Protein AF-A0A7X5DXW9-F1 (afdb_monomer_lite)

Foldseek 3Di:
DFPVVCVVDPLSVVLVVVLCVPQNWDWDFDDDVTFIWTDHPVDPWIFGAPPPDDPVNSSCVSVVPDDRPVHTDIPPPPPPPPD

Radius of gyration: 12.32 Å; chains: 1; bounding box: 26×21×36 Å

Structure (mmCIF, N/CA/C/O backbone):
data_AF-A0A7X5DXW9-F1
#
_entry.id   AF-A0A7X5DXW9-F1
#
loop_
_atom_site.group_PDB
_atom_site.id
_atom_site.type_symbol
_atom_site.label_atom_id
_atom_site.label_alt_id
_atom_site.label_comp_id
_atom_site.label_asym_id
_atom_site.label_entity_id
_atom_site.label_seq_id
_atom_site.pdbx_PDB_ins_code
_atom_site.Cartn_x
_atom_site.Cartn_y
_atom_site.Cartn_z
_atom_site.occupancy
_atom_site.B_iso_or_equiv
_atom_site.auth_seq_id
_atom_site.auth_comp_id
_atom_site.auth_asym_id
_atom_site.auth_atom_id
_atom_site.pdbx_PDB_model_num
ATOM 1 N N . MET A 1 1 ? -3.966 -5.477 -8.620 1.00 73.19 1 MET A N 1
ATOM 2 C CA . MET A 1 1 ? -4.456 -4.081 -8.650 1.00 73.19 1 MET A CA 1
ATOM 3 C C . MET A 1 1 ? -3.532 -3.198 -9.477 1.00 73.19 1 MET A C 1
ATOM 5 O O . MET A 1 1 ? -2.330 -3.454 -9.482 1.00 73.19 1 MET A O 1
ATOM 9 N N . THR A 1 2 ? -4.073 -2.183 -10.155 1.00 79.81 2 THR A N 1
ATOM 10 C CA . THR A 1 2 ? -3.279 -1.230 -10.950 1.00 79.81 2 THR A CA 1
ATOM 11 C C . THR A 1 2 ? -2.961 0.059 -10.180 1.00 79.81 2 THR A C 1
ATOM 13 O O . THR A 1 2 ? -3.731 0.485 -9.318 1.00 79.81 2 THR A O 1
ATOM 16 N N . TYR A 1 3 ? -1.832 0.697 -10.494 1.00 79.44 3 TYR A N 1
ATOM 17 C CA . TYR A 1 3 ? -1.448 2.008 -9.957 1.00 79.44 3 TYR A CA 1
ATOM 18 C C . TYR A 1 3 ? -2.513 3.100 -10.167 1.00 79.44 3 TYR A C 1
ATOM 20 O O . TYR A 1 3 ? -2.847 3.777 -9.201 1.00 79.44 3 TYR A O 1
ATOM 28 N N . PRO A 1 4 ? -3.133 3.266 -11.354 1.00 80.19 4 PRO A N 1
ATOM 29 C CA . PRO A 1 4 ? -4.188 4.267 -11.533 1.00 80.19 4 PRO A CA 1
ATOM 30 C C . PRO A 1 4 ? -5.443 4.023 -10.682 1.00 80.19 4 PRO A C 1
ATOM 32 O O . PRO A 1 4 ? -6.137 4.981 -10.351 1.00 80.19 4 PRO A O 1
ATOM 35 N N . GLU A 1 5 ? -5.773 2.777 -10.328 1.00 81.06 5 GLU A N 1
ATOM 36 C CA . GLU A 1 5 ? -6.840 2.518 -9.348 1.00 81.06 5 GLU A CA 1
ATOM 37 C C . GLU A 1 5 ? -6.397 2.958 -7.950 1.00 81.06 5 GLU A C 1
ATOM 39 O O . GLU A 1 5 ? -7.123 3.667 -7.263 1.00 81.06 5 GLU A O 1
ATOM 44 N N . PHE A 1 6 ? -5.161 2.631 -7.573 1.00 81.69 6 PHE A N 1
ATOM 45 C CA . PHE A 1 6 ? -4.569 3.032 -6.298 1.00 81.69 6 PHE A CA 1
ATOM 46 C C . PHE A 1 6 ? -4.457 4.556 -6.140 1.00 81.69 6 PHE A C 1
ATOM 48 O O . PHE A 1 6 ? -4.684 5.086 -5.055 1.00 81.69 6 PHE A O 1
ATOM 55 N N . GLU A 1 7 ? -4.149 5.274 -7.219 1.00 82.06 7 GLU A N 1
ATOM 56 C CA . GLU A 1 7 ? -4.092 6.736 -7.243 1.00 82.06 7 GLU A CA 1
ATOM 57 C C . GLU A 1 7 ? -5.481 7.371 -7.089 1.00 82.06 7 GLU A C 1
ATOM 59 O O . GLU A 1 7 ? -5.645 8.376 -6.395 1.00 82.06 7 GLU A O 1
ATOM 64 N N . LYS A 1 8 ? -6.510 6.761 -7.688 1.00 84.88 8 LYS A N 1
ATOM 65 C CA . LYS A 1 8 ? -7.898 7.236 -7.585 1.00 84.88 8 LYS A CA 1
ATOM 66 C C . LYS A 1 8 ? -8.522 6.964 -6.217 1.00 84.88 8 LYS A C 1
ATOM 68 O O . LYS A 1 8 ? -9.435 7.686 -5.808 1.00 84.88 8 LYS A O 1
ATOM 73 N N . ASP A 1 9 ? -8.047 5.950 -5.504 1.00 86.69 9 ASP A N 1
ATOM 74 C CA . ASP A 1 9 ? -8.533 5.582 -4.181 1.00 86.69 9 ASP A CA 1
ATOM 75 C C . ASP A 1 9 ? -7.880 6.422 -3.078 1.00 86.69 9 ASP A C 1
ATOM 77 O O . ASP A 1 9 ? -6.796 6.134 -2.571 1.00 86.69 9 ASP A O 1
ATOM 81 N N . ARG A 1 10 ? -8.607 7.443 -2.612 1.00 87.81 10 ARG A N 1
ATOM 82 C CA . ARG A 1 10 ? -8.135 8.340 -1.544 1.00 87.81 10 ARG A CA 1
ATOM 83 C C . ARG A 1 10 ? -7.694 7.604 -0.271 1.00 87.81 10 ARG A C 1
ATOM 85 O O . ARG A 1 10 ? -6.713 7.997 0.345 1.00 87.81 10 ARG A O 1
ATOM 92 N N . ARG A 1 11 ? -8.389 6.527 0.108 1.00 89.25 11 ARG A N 1
ATOM 93 C CA . ARG A 1 11 ? -8.040 5.735 1.303 1.00 89.25 11 ARG A CA 1
ATOM 94 C C . ARG A 1 11 ? -6.672 5.073 1.171 1.00 89.25 11 ARG A C 1
ATOM 96 O O . ARG A 1 11 ? -5.930 5.009 2.144 1.00 89.25 11 ARG A O 1
ATOM 103 N N . LEU A 1 12 ? -6.361 4.579 -0.026 1.00 86.38 12 LEU A N 1
ATOM 104 C CA . LEU A 1 12 ? -5.073 3.974 -0.331 1.00 86.38 12 LEU A CA 1
ATOM 105 C C . LEU A 1 12 ? -3.975 5.027 -0.351 1.00 86.38 12 LEU A C 1
ATOM 107 O O . LEU A 1 12 ? -2.946 4.801 0.265 1.00 86.38 12 LEU A O 1
ATOM 111 N N . GLN A 1 13 ? -4.226 6.194 -0.946 1.00 88.19 13 GLN A N 1
ATOM 112 C CA . GLN A 1 13 ? -3.306 7.335 -0.890 1.00 88.19 13 GLN A CA 1
ATOM 113 C C . GLN A 1 13 ? -3.006 7.771 0.551 1.00 88.19 13 GLN A C 1
ATOM 115 O O . GLN A 1 13 ? -1.849 7.975 0.903 1.00 88.19 13 GLN A O 1
ATOM 120 N N . GLU A 1 14 ? -4.028 7.874 1.404 1.00 90.19 14 GLU A N 1
ATOM 121 C CA . GLU A 1 14 ? -3.864 8.240 2.817 1.00 90.19 14 GLU A CA 1
ATOM 122 C C . GLU A 1 14 ? -3.056 7.178 3.585 1.00 90.19 14 GLU A C 1
ATOM 124 O O . GLU A 1 14 ? -2.102 7.520 4.285 1.00 90.19 14 GLU A O 1
ATOM 129 N N . ALA A 1 15 ? -3.376 5.891 3.413 1.00 89.00 15 ALA A N 1
ATOM 130 C CA . ALA A 1 15 ? -2.642 4.797 4.054 1.00 89.00 15 ALA A CA 1
ATOM 131 C C . ALA A 1 15 ? -1.202 4.670 3.534 1.00 89.00 15 ALA A C 1
ATOM 133 O O . ALA A 1 15 ? -0.283 4.425 4.308 1.00 89.00 15 ALA A O 1
ATOM 134 N N . ALA A 1 16 ? -0.999 4.871 2.235 1.00 86.00 16 ALA A N 1
ATOM 135 C CA . ALA A 1 16 ? 0.304 4.844 1.594 1.00 86.00 16 ALA A CA 1
ATOM 136 C C . ALA A 1 16 ? 1.181 6.002 2.053 1.00 86.00 16 ALA A C 1
ATOM 138 O O . ALA A 1 16 ? 2.341 5.775 2.366 1.00 86.00 16 ALA A O 1
ATOM 139 N N . ALA A 1 17 ? 0.630 7.212 2.156 1.00 87.50 17 ALA A N 1
ATOM 140 C CA . ALA A 1 17 ? 1.344 8.367 2.686 1.00 87.50 17 ALA A CA 1
ATOM 141 C C . ALA A 1 17 ? 1.729 8.176 4.161 1.00 87.50 17 ALA A C 1
ATOM 143 O O . ALA A 1 17 ? 2.833 8.534 4.561 1.00 87.50 17 ALA A O 1
ATOM 144 N N . GLU A 1 18 ? 0.848 7.592 4.982 1.00 89.38 18 GLU A N 1
ATOM 145 C CA . GLU A 1 18 ? 1.197 7.262 6.368 1.00 89.38 18 GLU A CA 1
ATOM 146 C C . GLU A 1 18 ? 2.288 6.185 6.429 1.00 89.38 18 GLU A C 1
ATOM 148 O O . GLU A 1 18 ? 3.213 6.272 7.240 1.00 89.38 18 GLU A O 1
ATOM 153 N N . TYR A 1 19 ? 2.195 5.184 5.558 1.00 86.50 19 TYR A N 1
ATOM 154 C CA . TYR A 1 19 ? 3.173 4.115 5.459 1.00 86.50 19 TYR A CA 1
ATOM 155 C C . TYR A 1 19 ? 4.546 4.645 5.010 1.00 86.50 19 TYR A C 1
ATOM 157 O O . TYR A 1 19 ? 5.529 4.399 5.707 1.00 86.50 19 TYR A O 1
ATOM 165 N N . THR A 1 20 ? 4.633 5.434 3.931 1.00 85.81 20 THR A N 1
ATOM 166 C CA . THR A 1 20 ? 5.902 6.036 3.476 1.00 85.81 20 THR A CA 1
ATOM 167 C C . THR A 1 20 ? 6.462 7.026 4.491 1.00 85.81 20 THR A C 1
ATOM 169 O O . THR A 1 20 ? 7.675 7.119 4.645 1.00 85.81 20 THR A O 1
ATOM 172 N N . ALA A 1 21 ? 5.615 7.721 5.255 1.00 86.19 21 ALA A N 1
ATOM 173 C CA . ALA A 1 21 ? 6.071 8.578 6.348 1.00 86.19 21 ALA A CA 1
ATOM 174 C C . ALA A 1 21 ? 6.691 7.789 7.519 1.00 86.19 21 ALA A C 1
ATOM 176 O O . ALA A 1 21 ? 7.531 8.330 8.236 1.00 86.19 21 ALA A O 1
ATOM 177 N N . LYS A 1 22 ? 6.277 6.532 7.736 1.00 85.38 22 LYS A N 1
ATOM 178 C CA . LYS A 1 22 ? 6.798 5.659 8.804 1.00 85.38 22 LYS 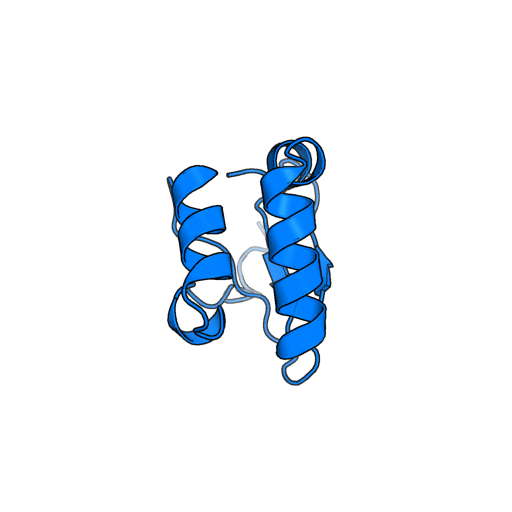A CA 1
ATOM 179 C C . LYS A 1 22 ? 8.010 4.839 8.372 1.00 85.38 22 LYS A C 1
ATOM 181 O O . LYS A 1 22 ? 8.960 4.731 9.140 1.00 85.38 22 LYS A O 1
ATOM 186 N N . PHE A 1 23 ? 7.943 4.233 7.190 1.00 81.69 23 PHE A N 1
ATOM 187 C CA . PHE A 1 23 ? 8.914 3.250 6.703 1.00 81.69 23 PHE A CA 1
ATOM 188 C C . PHE A 1 23 ? 9.837 3.794 5.604 1.00 81.69 23 PHE A C 1
ATOM 190 O O . PHE A 1 23 ? 10.819 3.139 5.275 1.00 81.69 23 PHE A O 1
ATOM 197 N N . GLY A 1 24 ? 9.557 4.979 5.055 1.00 81.31 24 GLY A N 1
ATOM 198 C CA . GLY A 1 24 ? 10.250 5.497 3.874 1.00 81.31 24 GLY A CA 1
ATOM 199 C C . GLY A 1 24 ? 9.749 4.863 2.573 1.00 81.31 24 GLY A C 1
ATOM 200 O O . GLY A 1 24 ? 8.808 4.070 2.574 1.00 81.31 24 GLY A O 1
ATOM 201 N N . GLY A 1 25 ? 10.366 5.234 1.450 1.00 84.31 25 GLY A N 1
ATOM 202 C CA . GLY A 1 25 ? 10.062 4.685 0.126 1.00 84.31 25 GLY A CA 1
ATOM 203 C C . GLY A 1 25 ? 9.021 5.455 -0.687 1.00 84.31 25 GLY A C 1
ATOM 204 O O . GLY A 1 25 ? 8.510 6.505 -0.289 1.00 84.31 25 GLY A O 1
ATOM 205 N N . CYS A 1 26 ? 8.715 4.917 -1.865 1.00 82.62 26 CYS A N 1
ATOM 206 C CA . CYS A 1 26 ? 7.824 5.505 -2.850 1.00 82.62 26 CYS A CA 1
ATOM 207 C C . CYS A 1 26 ? 6.964 4.435 -3.533 1.00 82.62 26 CYS A C 1
ATOM 209 O O . CYS A 1 26 ? 7.434 3.352 -3.880 1.00 82.62 26 CYS A O 1
ATOM 211 N N 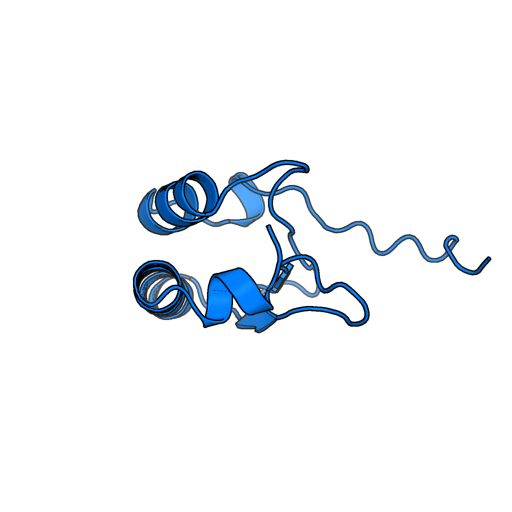. PHE A 1 27 ? 5.692 4.764 -3.759 1.00 83.81 27 PHE A N 1
ATOM 212 C CA . PHE A 1 27 ? 4.811 3.960 -4.598 1.00 83.81 27 PHE A CA 1
ATOM 213 C C . PHE A 1 27 ? 4.898 4.463 -6.027 1.00 83.81 27 PHE A C 1
ATOM 215 O O . PHE A 1 27 ? 4.594 5.623 -6.315 1.00 83.81 27 PHE A O 1
ATOM 222 N N . GLY A 1 28 ? 5.289 3.567 -6.916 1.00 78.19 28 GLY A N 1
ATOM 223 C CA . GLY A 1 28 ? 5.416 3.830 -8.330 1.00 78.19 28 GLY A CA 1
ATOM 224 C C . GLY A 1 28 ? 4.601 2.848 -9.139 1.00 78.19 28 GLY A C 1
ATOM 225 O O . GLY A 1 28 ? 3.905 1.958 -8.636 1.00 78.19 28 GLY A O 1
ATOM 226 N N . GLY A 1 29 ? 4.723 3.018 -10.437 1.00 73.38 29 GLY A N 1
ATOM 227 C CA . GLY A 1 29 ? 4.125 2.103 -11.354 1.00 73.38 29 GLY A CA 1
ATOM 228 C C . GLY A 1 29 ? 4.787 2.202 -12.722 1.00 73.38 29 GLY A C 1
ATOM 229 O O . GLY A 1 29 ? 4.909 3.288 -13.278 1.00 73.38 29 GLY A O 1
ATOM 230 N N . GLU A 1 30 ? 5.188 1.051 -13.253 1.00 61.25 30 GLU A N 1
ATOM 231 C CA . GLU A 1 30 ? 5.789 0.919 -14.576 1.00 61.25 30 GLU A CA 1
ATOM 232 C C . GLU A 1 30 ? 4.753 0.739 -15.706 1.00 61.25 30 GLU A C 1
ATOM 234 O O . GLU A 1 30 ? 3.890 -0.140 -15.660 1.00 61.25 30 GLU A O 1
ATOM 239 N N . GLU A 1 31 ? 4.811 1.598 -16.725 1.00 50.22 31 GLU A N 1
ATOM 240 C CA . GLU A 1 31 ? 3.955 1.540 -17.918 1.00 50.22 31 GLU A CA 1
ATOM 241 C C . GLU A 1 31 ? 4.436 0.496 -18.939 1.00 50.22 31 GLU A C 1
ATOM 243 O O . GLU A 1 31 ? 5.644 0.292 -19.057 1.00 50.22 31 GLU A O 1
ATOM 248 N N . PRO A 1 32 ? 3.535 -0.097 -19.760 1.00 43.19 32 PRO A N 1
ATOM 249 C CA . PRO A 1 32 ? 2.082 0.125 -19.856 1.00 43.19 32 PRO A CA 1
ATOM 250 C C . PRO A 1 32 ? 1.234 -0.938 -19.116 1.00 43.19 32 PRO A C 1
ATOM 252 O O . PRO A 1 32 ? 1.525 -2.126 -19.164 1.00 43.19 32 PRO A O 1
ATOM 255 N N . GLY A 1 33 ? 0.113 -0.537 -18.493 1.00 53.91 33 GLY A N 1
ATOM 256 C CA . GLY A 1 33 ? -0.786 -1.468 -17.759 1.00 53.91 33 GLY A CA 1
ATOM 257 C C . GLY A 1 33 ? -0.485 -1.597 -16.260 1.00 53.91 33 GLY A C 1
ATOM 258 O O . GLY A 1 33 ? -0.775 -2.599 -15.613 1.00 53.91 33 GLY A O 1
ATOM 259 N N . VAL A 1 34 ? 0.099 -0.532 -15.745 1.00 66.31 34 VAL A N 1
ATOM 260 C CA . VAL A 1 34 ? 0.869 -0.387 -14.529 1.00 66.31 34 VAL A CA 1
ATOM 261 C C . VAL A 1 34 ? 0.379 -1.150 -13.296 1.00 66.31 34 VAL A C 1
ATOM 263 O O . VAL A 1 34 ? -0.517 -0.704 -12.571 1.00 66.31 34 VAL A O 1
ATOM 266 N N . ARG A 1 35 ? 1.022 -2.284 -13.010 1.00 75.19 35 ARG A N 1
ATOM 267 C CA . ARG A 1 35 ? 0.916 -2.972 -11.718 1.00 75.19 35 ARG A CA 1
ATOM 268 C C . ARG A 1 35 ? 1.468 -2.039 -10.630 1.00 75.19 35 ARG A C 1
ATOM 270 O O . ARG A 1 35 ? 2.484 -1.385 -10.840 1.00 75.19 35 ARG A O 1
ATOM 277 N N . LEU A 1 36 ? 0.780 -1.945 -9.491 1.00 81.31 36 LEU A N 1
ATOM 278 C CA . LEU A 1 36 ? 1.272 -1.167 -8.348 1.00 81.31 36 LEU A CA 1
ATOM 279 C C . LEU A 1 36 ? 2.638 -1.716 -7.912 1.00 81.31 36 LEU A C 1
ATOM 281 O O . LEU A 1 36 ? 2.776 -2.924 -7.716 1.00 81.31 36 LEU A O 1
ATOM 285 N N . MET A 1 37 ? 3.626 -0.843 -7.755 1.00 82.62 37 MET A N 1
ATOM 286 C CA . MET A 1 37 ? 4.941 -1.197 -7.232 1.00 82.62 37 MET A CA 1
ATOM 287 C C . MET A 1 37 ? 5.281 -0.292 -6.052 1.00 82.62 37 MET A C 1
ATOM 289 O O . MET A 1 37 ? 4.919 0.884 -6.014 1.00 82.62 37 MET A O 1
ATOM 293 N N . TYR A 1 38 ? 5.969 -0.851 -5.072 1.00 84.19 38 TYR A N 1
ATOM 294 C CA . TYR A 1 38 ? 6.503 -0.145 -3.925 1.00 84.19 38 TYR A CA 1
ATOM 295 C C . TYR A 1 38 ? 8.017 -0.307 -3.921 1.00 84.19 38 TYR A C 1
ATOM 297 O O . TYR A 1 38 ? 8.507 -1.429 -3.861 1.00 84.19 38 TYR A O 1
ATOM 305 N N . ALA A 1 39 ? 8.739 0.803 -3.972 1.00 84.81 39 ALA A N 1
ATOM 306 C CA . ALA A 1 39 ? 10.184 0.835 -3.827 1.00 84.81 39 ALA A CA 1
ATOM 307 C C . ALA A 1 39 ? 10.517 1.443 -2.451 1.00 84.81 39 ALA A C 1
ATOM 309 O O . ALA A 1 39 ? 10.229 2.625 -2.239 1.00 84.81 39 ALA A O 1
ATOM 310 N N . PRO A 1 40 ? 11.049 0.675 -1.485 1.00 81.56 40 PRO A N 1
ATOM 311 C CA . PRO A 1 40 ? 11.588 1.234 -0.252 1.00 81.56 40 PRO A CA 1
ATOM 312 C C . PRO A 1 40 ? 12.800 2.131 -0.549 1.00 81.56 40 PRO A C 1
ATOM 314 O O . PRO A 1 40 ? 13.464 1.976 -1.563 1.00 81.56 40 PRO A O 1
ATOM 317 N N . ASP A 1 41 ? 13.091 3.079 0.342 1.00 75.06 41 ASP A N 1
ATOM 318 C CA . ASP A 1 41 ? 14.260 3.971 0.201 1.00 75.06 41 ASP A CA 1
ATOM 319 C C . ASP A 1 41 ? 15.587 3.240 0.488 1.00 75.06 41 ASP A C 1
ATOM 321 O O . ASP A 1 41 ? 16.643 3.628 -0.000 1.00 75.06 41 ASP A O 1
ATOM 325 N N . ASP A 1 42 ? 15.514 2.164 1.278 1.00 68.12 42 ASP A N 1
ATOM 326 C CA . ASP A 1 42 ? 16.668 1.415 1.788 1.00 68.12 42 ASP A CA 1
ATOM 327 C C . ASP A 1 42 ? 17.202 0.365 0.788 1.00 68.12 42 ASP A C 1
ATOM 329 O O . ASP A 1 42 ? 18.373 -0.006 0.849 1.00 68.12 42 ASP A O 1
ATOM 333 N N . GLU A 1 43 ? 16.371 -0.100 -0.154 1.00 61.50 43 GLU A N 1
ATOM 334 C CA . GLU A 1 43 ? 16.714 -1.163 -1.110 1.00 61.50 43 GLU A CA 1
ATOM 335 C C . GLU A 1 43 ? 16.336 -0.779 -2.546 1.00 61.50 43 GLU A C 1
ATOM 337 O O . GLU A 1 43 ? 15.241 -0.283 -2.802 1.00 61.50 43 GLU A O 1
ATOM 342 N N . ASP A 1 44 ? 17.211 -1.104 -3.504 1.00 66.00 44 ASP A N 1
ATOM 343 C CA . ASP A 1 44 ? 16.972 -0.993 -4.958 1.00 66.00 44 ASP A CA 1
ATOM 344 C C . ASP A 1 44 ? 16.059 -2.130 -5.466 1.00 66.00 44 ASP A C 1
ATOM 346 O O . ASP A 1 44 ? 16.255 -2.707 -6.530 1.00 66.00 44 ASP A O 1
ATOM 350 N N . THR A 1 45 ? 15.073 -2.503 -4.655 1.00 74.50 45 THR A N 1
ATOM 351 C CA . THR A 1 45 ? 14.218 -3.664 -4.867 1.00 74.50 45 THR A CA 1
ATOM 352 C C . THR A 1 45 ? 12.774 -3.205 -4.846 1.00 74.50 45 THR A C 1
ATOM 354 O O . THR A 1 45 ? 12.274 -2.730 -3.828 1.00 74.50 45 THR A O 1
ATOM 357 N N . ALA A 1 46 ? 12.070 -3.348 -5.964 1.00 80.00 46 ALA A N 1
ATOM 358 C CA . ALA A 1 46 ? 10.643 -3.066 -6.006 1.00 80.00 46 ALA A CA 1
ATOM 359 C C . ALA A 1 46 ? 9.848 -4.267 -5.485 1.00 80.00 46 ALA A C 1
ATOM 361 O O . ALA A 1 46 ? 10.205 -5.414 -5.711 1.00 80.00 46 ALA A O 1
ATOM 362 N N . TYR A 1 47 ? 8.725 -4.007 -4.833 1.00 83.69 47 TYR A N 1
ATOM 363 C CA . TYR A 1 47 ? 7.788 -5.011 -4.346 1.00 83.69 47 TYR A CA 1
ATOM 364 C C . TYR A 1 47 ? 6.432 -4.766 -4.982 1.00 83.69 47 TYR A C 1
ATOM 366 O O . TYR A 1 47 ? 6.007 -3.621 -5.150 1.00 83.69 47 TYR A O 1
ATOM 374 N N . THR A 1 48 ? 5.716 -5.828 -5.325 1.00 84.12 48 THR A N 1
ATOM 375 C CA . THR A 1 48 ? 4.406 -5.708 -5.967 1.00 84.12 48 THR A CA 1
ATOM 376 C C . THR A 1 48 ? 3.383 -6.534 -5.211 1.00 84.12 48 THR A C 1
ATOM 378 O O . THR A 1 48 ? 3.710 -7.621 -4.732 1.00 84.12 48 THR A O 1
ATOM 381 N N . PRO A 1 49 ? 2.137 -6.054 -5.056 1.00 83.44 49 PRO A N 1
ATOM 382 C CA . PRO A 1 49 ? 1.140 -6.847 -4.375 1.00 83.44 49 PRO A CA 1
ATOM 383 C C . PRO A 1 49 ? 0.896 -8.148 -5.160 1.00 83.44 49 PRO A C 1
ATOM 385 O O . PRO A 1 49 ? 0.974 -8.149 -6.395 1.00 83.44 49 PRO A O 1
ATOM 388 N N . PRO A 1 50 ? 0.586 -9.254 -4.462 1.00 78.44 50 PRO A N 1
ATOM 389 C CA . PRO A 1 50 ? 0.415 -10.559 -5.091 1.00 78.44 50 PRO A CA 1
ATOM 390 C C . PRO A 1 50 ? -0.639 -10.525 -6.205 1.00 78.44 50 PRO A C 1
ATOM 392 O O . PRO A 1 50 ? -1.581 -9.727 -6.172 1.00 78.44 50 PRO A O 1
ATOM 395 N N . ASP A 1 51 ? -0.487 -11.396 -7.206 1.00 72.81 51 ASP A N 1
ATOM 396 C CA . ASP A 1 51 ? -1.406 -11.438 -8.345 1.00 72.81 51 ASP A CA 1
ATOM 397 C C . ASP A 1 51 ? -2.856 -11.667 -7.872 1.00 72.81 51 ASP A C 1
ATOM 399 O O . ASP A 1 51 ? -3.129 -12.501 -7.007 1.00 72.81 51 ASP A O 1
ATOM 403 N N . GLY A 1 52 ? -3.787 -10.848 -8.370 1.00 71.06 52 GLY A N 1
ATOM 404 C CA . GLY A 1 52 ? -5.174 -10.828 -7.893 1.00 71.06 52 GLY A CA 1
ATOM 405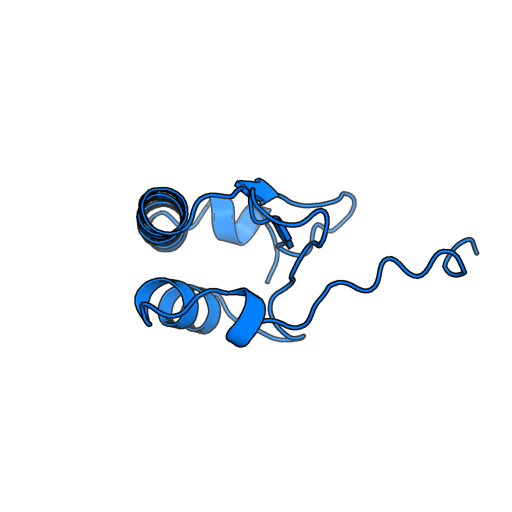 C C . GLY A 1 52 ? -5.423 -10.052 -6.590 1.00 71.06 52 GLY A C 1
ATOM 406 O O . GLY A 1 52 ? -6.568 -9.998 -6.137 1.00 71.06 52 GLY A O 1
ATOM 407 N N . ALA A 1 53 ? -4.414 -9.404 -5.997 1.00 78.12 53 ALA A N 1
ATOM 408 C CA . ALA A 1 53 ? -4.619 -8.517 -4.854 1.00 78.12 53 ALA A CA 1
ATOM 409 C C . ALA A 1 53 ? -5.570 -7.364 -5.208 1.00 78.12 53 ALA A C 1
ATOM 411 O O . ALA A 1 53 ? -5.398 -6.664 -6.219 1.00 78.12 53 ALA A O 1
ATOM 412 N N . THR A 1 54 ? -6.567 -7.180 -4.344 1.00 83.06 54 THR A N 1
ATOM 413 C CA . THR A 1 54 ? -7.580 -6.125 -4.418 1.00 83.06 54 THR A CA 1
ATOM 414 C C . THR A 1 54 ? -7.157 -4.895 -3.614 1.00 83.06 54 THR A C 1
ATOM 416 O O . THR A 1 54 ? -6.284 -4.972 -2.749 1.00 83.06 54 THR A O 1
ATOM 419 N N . ALA A 1 55 ? -7.829 -3.767 -3.858 1.00 82.44 55 ALA A N 1
ATOM 420 C CA . ALA A 1 55 ? -7.641 -2.519 -3.114 1.00 82.44 55 ALA A CA 1
ATOM 421 C C . ALA A 1 55 ? -7.749 -2.688 -1.602 1.00 82.44 55 ALA A C 1
ATOM 423 O O . ALA A 1 55 ? -6.931 -2.155 -0.862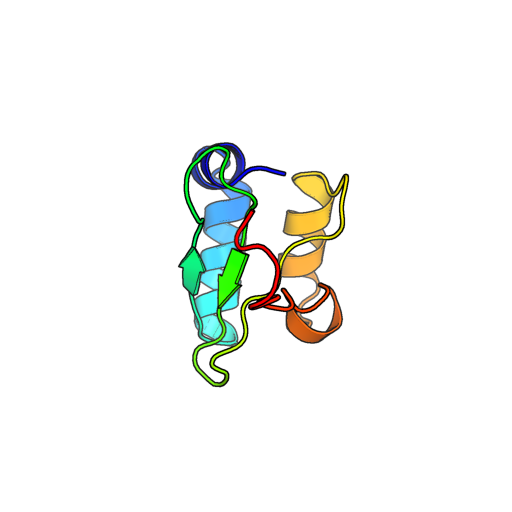 1.00 82.44 55 ALA A O 1
ATOM 424 N N . ASP A 1 56 ? -8.721 -3.475 -1.151 1.00 85.56 56 ASP A N 1
ATOM 425 C CA . ASP A 1 56 ? -8.926 -3.747 0.268 1.00 85.56 56 ASP A CA 1
ATOM 426 C C . ASP A 1 56 ? -7.743 -4.506 0.881 1.00 85.56 56 ASP A C 1
ATOM 428 O O . ASP A 1 56 ? -7.295 -4.178 1.977 1.00 85.56 56 ASP A O 1
ATOM 432 N N . ARG A 1 57 ? -7.163 -5.458 0.136 1.00 85.44 57 ARG A N 1
ATOM 433 C CA . ARG A 1 57 ? -5.999 -6.210 0.604 1.00 85.44 57 ARG A CA 1
ATOM 434 C C . ARG A 1 57 ? -4.772 -5.314 0.743 1.00 85.44 57 ARG A C 1
ATOM 436 O O . ARG A 1 57 ? -4.178 -5.287 1.813 1.00 85.44 57 ARG A O 1
ATOM 443 N N . VAL A 1 58 ? -4.470 -4.536 -0.297 1.00 84.81 58 VAL A N 1
ATOM 444 C CA . VAL A 1 58 ? -3.384 -3.539 -0.298 1.00 84.81 58 VAL A CA 1
ATOM 445 C C . VAL A 1 58 ? -3.572 -2.551 0.855 1.00 84.81 58 VAL A C 1
ATOM 447 O O . VAL A 1 58 ? -2.634 -2.259 1.588 1.00 84.81 58 VAL A O 1
ATOM 450 N N . LEU A 1 59 ? -4.799 -2.076 1.064 1.00 87.69 59 LEU A N 1
ATOM 451 C CA . LEU A 1 59 ? -5.135 -1.153 2.140 1.00 87.69 59 LEU A CA 1
ATOM 452 C C . LEU A 1 59 ? -4.924 -1.782 3.525 1.00 87.69 59 LEU A C 1
ATOM 454 O O . LEU A 1 59 ? -4.414 -1.118 4.428 1.00 87.69 59 LEU A O 1
ATOM 458 N N . GLN A 1 60 ? -5.311 -3.047 3.695 1.00 88.44 60 GLN A N 1
ATOM 459 C CA . GLN A 1 60 ? -5.093 -3.794 4.927 1.00 88.44 60 GLN A CA 1
ATOM 460 C C . GLN A 1 60 ? -3.601 -4.021 5.183 1.00 88.44 60 GLN A C 1
ATOM 462 O O . GLN A 1 60 ? -3.170 -3.895 6.323 1.00 88.44 60 GLN A O 1
ATOM 467 N N . ASP A 1 61 ? -2.814 -4.318 4.148 1.00 87.56 61 ASP A N 1
ATOM 468 C CA . ASP A 1 61 ? -1.365 -4.510 4.257 1.00 87.56 61 ASP A CA 1
ATOM 469 C C . ASP A 1 61 ? -0.673 -3.202 4.696 1.00 87.56 61 ASP A C 1
ATOM 471 O O . ASP A 1 61 ? 0.081 -3.208 5.669 1.00 87.56 61 ASP A O 1
ATOM 475 N N . LEU A 1 62 ? -1.030 -2.059 4.092 1.00 85.19 62 LEU A N 1
ATOM 476 C CA . LEU A 1 62 ? -0.535 -0.728 4.487 1.00 85.19 62 LEU A CA 1
ATOM 477 C C . LEU A 1 62 ? -0.899 -0.366 5.935 1.00 85.19 62 LEU A C 1
ATOM 479 O O . LEU A 1 62 ? -0.095 0.213 6.665 1.00 85.19 62 LEU A O 1
ATOM 483 N N . GLN A 1 63 ? -2.110 -0.725 6.368 1.00 86.50 63 GLN A N 1
ATOM 484 C CA . GLN A 1 63 ? -2.581 -0.496 7.737 1.00 86.50 63 GLN A CA 1
ATOM 485 C C . GLN A 1 63 ? -2.131 -1.567 8.734 1.00 86.50 63 GLN A C 1
ATOM 487 O O . GLN A 1 63 ? -2.282 -1.378 9.941 1.00 86.50 63 GLN A O 1
ATOM 492 N N . SER A 1 64 ? -1.558 -2.681 8.270 1.00 83.06 64 SER A N 1
ATOM 493 C CA . SER A 1 64 ? -1.127 -3.774 9.143 1.00 83.06 64 SER A CA 1
ATOM 494 C C . SER A 1 64 ? 0.034 -3.359 10.052 1.00 83.06 64 SER A C 1
ATOM 496 O O . SER A 1 64 ? 0.335 -4.078 11.006 1.00 83.06 64 SER A O 1
ATOM 498 N N . GLY A 1 65 ? 0.703 -2.237 9.756 1.00 77.69 65 GLY A N 1
ATOM 499 C CA . GLY A 1 65 ? 1.860 -1.749 10.506 1.00 77.69 65 GLY A CA 1
ATOM 500 C C . GLY A 1 65 ? 3.108 -2.615 10.331 1.00 77.69 65 GLY A C 1
ATOM 501 O O . GLY A 1 65 ? 4.051 -2.477 11.104 1.00 77.69 65 GLY A O 1
ATOM 5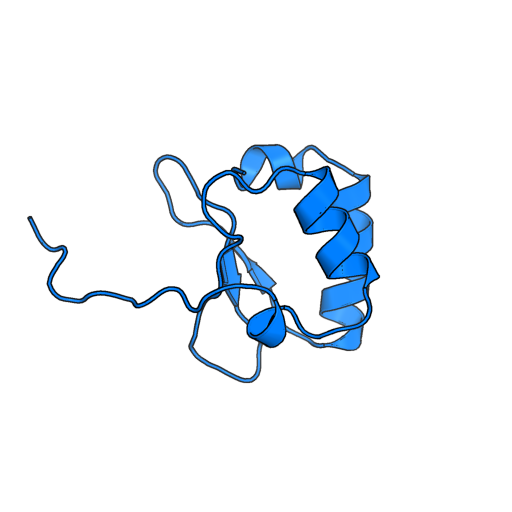02 N N . LYS A 1 66 ? 3.101 -3.513 9.342 1.00 82.75 66 LYS A N 1
ATOM 503 C CA . LYS A 1 66 ? 4.252 -4.313 8.928 1.00 82.75 66 LYS A CA 1
ATOM 504 C C . LYS A 1 66 ? 4.829 -3.741 7.637 1.00 82.75 66 LYS A C 1
ATOM 506 O O . LYS A 1 66 ? 4.055 -3.219 6.834 1.00 82.75 66 LYS A O 1
ATOM 511 N N . PRO A 1 67 ? 6.145 -3.846 7.424 1.00 82.12 67 PRO A N 1
ATOM 512 C CA . PRO A 1 67 ? 6.751 -3.412 6.182 1.00 82.12 67 PRO A CA 1
ATOM 513 C C . PRO A 1 67 ? 6.252 -4.273 5.009 1.00 82.12 67 PRO A C 1
ATOM 515 O O . PRO A 1 67 ? 6.200 -5.499 5.086 1.00 82.12 67 PRO A O 1
ATOM 518 N N . LEU A 1 68 ? 5.892 -3.616 3.907 1.00 83.62 68 LEU A N 1
ATOM 519 C CA . LEU A 1 68 ? 5.500 -4.241 2.647 1.00 83.62 68 LEU A CA 1
ATOM 520 C C . LEU A 1 68 ? 6.473 -5.307 2.124 1.00 83.62 68 LEU A C 1
ATOM 522 O O . LEU A 1 68 ? 5.949 -6.308 1.652 1.00 83.62 68 LEU A O 1
ATOM 526 N N . PRO A 1 69 ? 7.814 -5.204 2.237 1.00 80.38 69 PRO A N 1
ATOM 527 C CA . PRO A 1 69 ? 8.711 -6.302 1.848 1.00 80.38 69 PRO A CA 1
ATOM 528 C C . PRO A 1 69 ? 8.455 -7.635 2.574 1.00 80.38 69 PRO A C 1
ATOM 530 O O . PRO A 1 69 ? 8.788 -8.692 2.053 1.00 80.38 69 PRO A O 1
ATOM 533 N N . GLU A 1 70 ? 7.827 -7.630 3.758 1.00 84.06 70 GLU A N 1
ATOM 534 C CA . GLU A 1 70 ? 7.421 -8.871 4.439 1.00 84.06 70 GLU A CA 1
ATOM 535 C C . GLU A 1 70 ? 6.073 -9.425 3.945 1.00 84.06 70 GLU A C 1
ATOM 537 O O . GLU A 1 70 ? 5.725 -10.574 4.226 1.00 84.06 70 GLU A O 1
ATOM 542 N N . LEU A 1 71 ? 5.272 -8.600 3.269 1.00 84.69 71 LEU A N 1
ATOM 543 C CA . LEU A 1 71 ? 3.906 -8.925 2.848 1.00 84.69 71 LEU A CA 1
ATOM 544 C C . LEU A 1 71 ? 3.800 -9.160 1.343 1.00 84.69 71 LEU A C 1
ATOM 546 O O . LEU A 1 71 ? 2.953 -9.936 0.894 1.00 84.69 71 LEU A O 1
ATOM 550 N N . TRP A 1 72 ? 4.601 -8.442 0.568 1.00 86.44 72 TRP A N 1
ATOM 551 C CA . TRP A 1 72 ? 4.575 -8.422 -0.880 1.00 86.44 72 TRP A CA 1
ATOM 552 C C . TRP A 1 72 ? 5.796 -9.159 -1.411 1.00 86.44 72 TRP A C 1
ATOM 554 O O . TRP A 1 72 ? 6.891 -8.972 -0.884 1.00 86.44 72 TRP A O 1
ATOM 564 N N . PRO A 1 73 ? 5.626 -9.994 -2.445 1.00 82.19 73 PRO A N 1
ATOM 565 C CA . PRO A 1 73 ? 6.766 -10.560 -3.137 1.00 82.19 73 PRO A CA 1
ATOM 566 C C . PRO A 1 73 ? 7.621 -9.450 -3.759 1.00 82.19 73 PRO A C 1
ATOM 568 O O . PRO A 1 73 ? 7.104 -8.452 -4.279 1.00 82.19 73 PRO A O 1
ATOM 571 N N . GLU A 1 74 ? 8.932 -9.659 -3.703 1.00 83.25 74 GLU A N 1
ATOM 572 C CA . GLU A 1 74 ? 9.906 -8.917 -4.492 1.00 83.25 74 GLU A CA 1
ATOM 573 C C . GLU A 1 74 ? 9.547 -9.025 -5.981 1.00 83.25 74 GLU A C 1
ATOM 575 O O . GLU A 1 74 ? 9.173 -10.088 -6.486 1.00 83.25 74 GLU A O 1
ATOM 580 N N . VAL A 1 75 ? 9.618 -7.898 -6.679 1.00 71.12 75 VAL A N 1
ATOM 581 C CA . VAL A 1 75 ? 9.623 -7.857 -8.135 1.00 71.12 75 VAL A CA 1
ATOM 582 C C . VAL A 1 75 ? 11.019 -8.287 -8.550 1.00 71.12 75 VAL A C 1
ATOM 584 O O . VAL A 1 75 ? 11.938 -7.472 -8.579 1.00 71.12 75 VAL A O 1
ATOM 587 N N . GLU A 1 76 ? 11.177 -9.570 -8.868 1.00 61.12 76 GLU A N 1
ATOM 588 C CA . GLU A 1 76 ? 12.361 -10.021 -9.590 1.00 61.12 76 GLU A CA 1
ATOM 589 C C . GLU A 1 76 ? 12.400 -9.252 -10.917 1.00 61.12 76 GLU A C 1
ATOM 591 O O . GLU A 1 76 ? 11.551 -9.434 -11.795 1.00 61.12 76 GLU A O 1
ATOM 596 N N . TYR A 1 77 ? 13.355 -8.328 -11.041 1.00 52.97 77 TYR A N 1
ATOM 597 C CA . TYR A 1 77 ? 13.688 -7.712 -12.317 1.00 52.97 77 TYR A CA 1
ATOM 598 C C . TYR A 1 77 ? 14.376 -8.792 -13.147 1.00 52.97 77 TYR A C 1
ATOM 600 O O . TYR A 1 77 ? 15.595 -8.906 -13.117 1.00 52.97 77 TYR A O 1
ATOM 608 N N . ASP A 1 78 ? 13.595 -9.647 -13.806 1.00 50.00 78 ASP A N 1
ATOM 609 C CA . ASP A 1 78 ? 14.099 -10.707 -14.677 1.00 50.00 78 ASP A CA 1
ATOM 610 C C . ASP A 1 78 ? 14.781 -10.043 -15.891 1.00 50.00 78 ASP A C 1
ATOM 612 O O . ASP A 1 78 ? 14.092 -9.526 -16.778 1.00 50.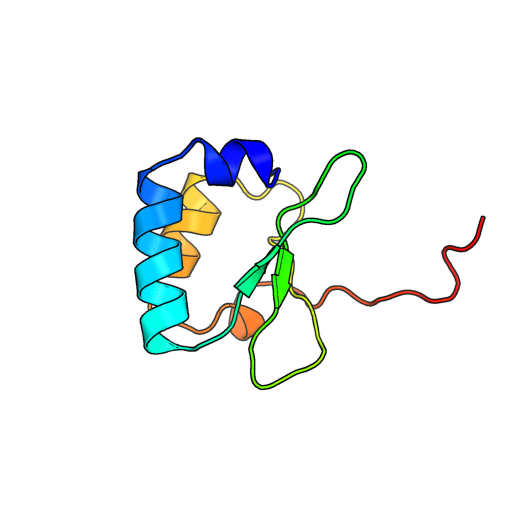00 78 ASP A O 1
ATOM 616 N N . PRO A 1 79 ? 16.127 -10.012 -15.979 1.00 48.88 79 PRO A N 1
ATOM 617 C CA . PRO A 1 79 ? 16.808 -9.401 -17.120 1.00 48.88 79 PRO A CA 1
ATOM 618 C C . PRO A 1 79 ? 16.626 -10.222 -18.414 1.00 48.88 79 PRO A C 1
ATOM 620 O O . PRO A 1 79 ? 17.020 -9.764 -19.486 1.00 48.88 79 PRO A O 1
ATOM 623 N N . ASP A 1 80 ? 16.027 -11.415 -18.323 1.00 50.47 80 ASP A N 1
ATOM 624 C CA . ASP A 1 80 ? 15.725 -12.326 -19.434 1.00 50.47 80 ASP A CA 1
ATOM 625 C C . ASP A 1 80 ? 14.325 -12.106 -20.051 1.00 50.47 80 ASP A C 1
ATOM 627 O O . ASP A 1 80 ? 13.987 -12.725 -21.060 1.00 50.47 80 ASP A O 1
ATOM 631 N N . LEU A 1 81 ? 13.510 -11.181 -19.527 1.00 47.34 81 LEU A N 1
ATOM 632 C CA . LEU A 1 81 ? 12.216 -10.792 -20.118 1.00 47.34 81 LEU A CA 1
ATOM 633 C C . LEU A 1 81 ? 12.358 -9.762 -21.263 1.00 47.34 81 LEU A C 1
ATOM 635 O O . LEU A 1 81 ? 11.472 -8.942 -21.501 1.00 47.34 81 LEU A O 1
ATOM 639 N N . LEU A 1 82 ? 13.463 -9.824 -22.011 1.00 40.75 82 LEU A N 1
ATOM 640 C CA . LEU A 1 82 ? 13.649 -9.111 -23.276 1.00 40.75 82 LEU A CA 1
ATOM 641 C C . LEU A 1 82 ? 13.204 -10.034 -24.430 1.00 40.75 82 LEU A C 1
ATOM 643 O O . LEU A 1 82 ? 14.020 -10.753 -25.005 1.00 40.75 82 LEU A O 1
ATOM 647 N N . TYR A 1 83 ? 11.899 -10.066 -24.722 1.00 45.97 83 TYR A N 1
ATOM 648 C CA . TYR A 1 83 ? 11.328 -10.857 -25.828 1.00 45.97 83 TYR A CA 1
ATOM 649 C C . TYR A 1 83 ? 11.262 -10.075 -27.145 1.00 45.97 83 TYR A C 1
ATOM 651 O O . TYR A 1 83 ? 10.876 -8.883 -27.108 1.00 45.97 83 TYR A O 1
#

Secondary structure (DSSP, 8-state):
-BHHHHHH-HHHHHHHHHHHHHH--EEEEPSSS-BEEEE-SS-S--B-PPTT--HHHHHHHHHTTS-GGGTS-B----TT---

pLDDT: mean 77.22, std 12.49, range [40.75, 90.19]

Sequence (83 aa):
MTYPEFEKDRRLQEAAAEYTAKFGGCFGGEEPGVRLMYAPDDEDTAYTPPDGATADRVLQDLQSGKPLPELWPEVEYDPDLLY